Protein AF-W1Q350-F1 (afdb_monomer_lite)

Sequence (153 aa):
MGPVIFCKLFLRLRICYSKGKQEGGPYMRLWHQALIDKLPRQQLLGQHRECAALRGKGWGKPHSVVNYVFEHSPYKLYAYHRLIMEEMVRRGYRPDDQWWEPSYRGKVMPAYEVSQIQAQPLGSPIYAEHDPAYLAECLANLRTKGIELEPEN

pLDDT: mean 82.97, std 22.27, range [29.78, 98.75]

Secondary structure (DSSP, 8-state):
----------------------S------PPPGGGTTTS-HHHHHHHHHHHHHHHTTTTTS--TTTGGGGGS-HHHHHHHHHHHHHHHHHTT----GGGGSTT--TTTSPPPPTTTS------SSSSTT-SHHHHHHHHHHHHTTT---PPP-

Organism: NCBI:txid592010

Foldseek 3Di:
DDDDDDDDDDDPDPPPDDDDDDPCDDQLEAAQLLCLLVDPPVVLVVNLVSLLCCLAPVPPPDGPHHNVCNVDQLQLSLVSSVSSCVSCVVVVHDDDPQSNDSQDNPDPDHGDDCVRNPDDDADVVNDPCSDPVSNVVSQVVCVVVVHHDDRDD

Structure (mmCIF, N/CA/C/O backbone):
data_AF-W1Q350-F1
#
_entry.id   AF-W1Q350-F1
#
loop_
_atom_site.group_PDB
_atom_site.id
_atom_site.type_symbol
_atom_site.label_atom_id
_atom_site.label_alt_id
_atom_site.label_comp_id
_atom_site.label_asym_id
_atom_site.label_entity_id
_atom_site.label_seq_id
_atom_site.pdbx_PDB_ins_code
_atom_site.Cartn_x
_atom_site.Cartn_y
_atom_site.Cartn_z
_atom_site.occupancy
_atom_site.B_iso_or_equiv
_atom_site.auth_seq_id
_atom_site.auth_comp_id
_atom_site.auth_asym_id
_atom_site.auth_atom_id
_atom_site.pdbx_PDB_model_num
ATOM 1 N N . MET A 1 1 ? -58.227 -23.617 -33.353 1.00 36.56 1 MET A N 1
ATOM 2 C CA . MET A 1 1 ? -56.878 -24.224 -33.369 1.00 36.56 1 MET A CA 1
ATOM 3 C C . MET A 1 1 ? -55.890 -23.149 -32.948 1.00 36.56 1 MET A C 1
ATOM 5 O O . MET A 1 1 ? -55.984 -22.052 -33.481 1.00 36.56 1 MET A O 1
ATOM 9 N N . GLY A 1 2 ? -55.046 -23.418 -31.946 1.00 38.66 2 GLY A N 1
ATOM 10 C CA . GLY A 1 2 ? -53.931 -22.533 -31.557 1.00 38.66 2 GLY A CA 1
ATOM 11 C C . GLY A 1 2 ? -52.795 -22.526 -32.604 1.00 38.66 2 GLY A C 1
ATOM 12 O O . GLY A 1 2 ? -52.997 -23.132 -33.658 1.00 38.66 2 GLY A O 1
ATOM 13 N N . PRO A 1 3 ? -51.612 -21.917 -32.342 1.00 46.53 3 PRO A N 1
ATOM 14 C CA . PRO A 1 3 ? -50.999 -21.755 -31.018 1.00 46.53 3 PRO A CA 1
ATOM 15 C C . PRO A 1 3 ? -50.386 -20.370 -30.685 1.00 46.53 3 PRO A C 1
ATOM 17 O O . PRO A 1 3 ? -50.219 -19.482 -31.514 1.00 46.53 3 PRO A O 1
ATOM 20 N N . VAL A 1 4 ? -50.038 -20.255 -29.403 1.00 38.62 4 VAL A N 1
ATOM 21 C CA . VAL A 1 4 ? -49.125 -19.311 -28.729 1.00 38.62 4 VAL A CA 1
ATOM 22 C C . VAL A 1 4 ? -47.665 -19.480 -29.195 1.00 38.62 4 VAL A C 1
ATOM 24 O O . VAL A 1 4 ? -47.294 -20.608 -29.503 1.00 38.62 4 VAL A O 1
ATOM 27 N N . ILE A 1 5 ? -46.841 -18.408 -29.145 1.00 41.47 5 ILE A N 1
ATOM 28 C CA . ILE A 1 5 ? -45.457 -18.332 -28.576 1.00 41.47 5 ILE A CA 1
ATOM 29 C C . ILE A 1 5 ? -44.715 -17.027 -28.996 1.00 41.47 5 ILE A C 1
ATOM 31 O O . ILE A 1 5 ? -44.400 -16.810 -30.157 1.00 41.47 5 ILE A O 1
ATOM 35 N N . PHE A 1 6 ? -44.445 -16.180 -27.989 1.00 32.28 6 PHE A N 1
ATOM 36 C CA . PHE A 1 6 ? -43.139 -15.626 -27.559 1.00 32.28 6 PHE A CA 1
ATOM 37 C C . PHE A 1 6 ? -42.206 -14.822 -28.509 1.00 32.28 6 PHE A C 1
ATOM 39 O O . PHE A 1 6 ? -41.676 -15.337 -29.483 1.00 32.28 6 PHE A O 1
ATOM 46 N N . CYS A 1 7 ? -41.800 -13.633 -28.020 1.00 29.78 7 CYS A N 1
ATOM 47 C CA . CYS A 1 7 ? -40.404 -13.245 -27.693 1.00 29.78 7 CYS A CA 1
ATOM 48 C C . CYS A 1 7 ? -39.871 -11.919 -28.301 1.00 29.78 7 CYS A C 1
ATOM 50 O O . CYS A 1 7 ? -39.446 -11.856 -29.446 1.00 29.78 7 CYS A O 1
ATOM 52 N N . LYS A 1 8 ? -39.771 -10.910 -27.418 1.00 34.44 8 LYS A N 1
ATOM 53 C CA . LYS A 1 8 ? -38.705 -9.889 -27.277 1.00 34.44 8 LYS A CA 1
ATOM 54 C C . LYS A 1 8 ? -38.326 -9.022 -28.490 1.00 34.44 8 LYS A C 1
ATOM 56 O O . LYS A 1 8 ? -37.401 -9.342 -29.229 1.00 34.44 8 LYS A O 1
ATOM 61 N N . LEU A 1 9 ? -38.845 -7.790 -28.508 1.00 35.75 9 LEU A N 1
ATOM 62 C CA . LEU A 1 9 ? -38.121 -6.643 -29.065 1.00 35.75 9 LEU A CA 1
ATOM 63 C C . LEU A 1 9 ? -37.516 -5.827 -27.908 1.00 35.75 9 LEU A C 1
ATOM 65 O O . LEU A 1 9 ? -38.223 -5.192 -27.129 1.00 35.75 9 LEU A O 1
ATOM 69 N N . PHE A 1 10 ? -36.194 -5.917 -27.759 1.00 36.56 10 PHE A N 1
ATOM 70 C CA . PHE A 1 10 ? -35.398 -5.178 -26.777 1.00 36.56 10 PHE A CA 1
ATOM 71 C C . PHE A 1 10 ? -35.417 -3.676 -27.101 1.00 36.56 10 PHE A C 1
ATOM 73 O O . PHE A 1 10 ? -34.763 -3.224 -28.041 1.00 36.56 10 PHE A O 1
ATOM 80 N N . LEU A 1 11 ? -36.110 -2.888 -26.282 1.00 37.00 11 LEU A N 1
ATOM 81 C CA . LEU A 1 11 ? -35.974 -1.436 -26.260 1.00 37.00 11 LEU A CA 1
ATOM 82 C C . LEU A 1 11 ? -34.636 -1.091 -25.575 1.00 37.00 11 LEU A C 1
ATOM 84 O O . LEU A 1 11 ? -34.516 -1.124 -24.351 1.00 37.00 11 LEU A O 1
ATOM 88 N N . ARG A 1 12 ? -33.588 -0.809 -26.360 1.00 37.91 12 ARG A N 1
ATOM 89 C CA . ARG A 1 12 ? -32.316 -0.268 -25.848 1.00 37.91 12 ARG A CA 1
ATOM 90 C C . ARG A 1 12 ? -32.538 1.182 -25.399 1.00 37.91 12 ARG A C 1
ATOM 92 O O . ARG A 1 12 ? -32.339 2.109 -26.181 1.00 37.91 12 ARG A O 1
ATOM 99 N N . LEU A 1 13 ? -32.902 1.391 -24.132 1.00 33.19 13 LEU A N 1
ATOM 100 C CA . LEU A 1 13 ? -32.691 2.684 -23.479 1.00 33.19 13 LEU A CA 1
ATOM 101 C C . LEU A 1 13 ? -31.178 2.931 -23.384 1.00 33.19 13 LEU A C 1
ATOM 103 O O . LEU A 1 13 ? -30.477 2.334 -22.567 1.00 33.19 13 LEU A O 1
ATOM 107 N N . ARG A 1 14 ? -30.661 3.821 -24.234 1.00 32.62 14 ARG A N 1
ATOM 108 C CA . ARG A 1 14 ? -29.372 4.481 -24.009 1.00 32.62 14 ARG A CA 1
ATOM 109 C C . ARG A 1 14 ? -29.563 5.476 -22.868 1.00 32.62 14 ARG A C 1
ATOM 111 O O . ARG A 1 14 ? -29.974 6.608 -23.091 1.00 32.62 14 ARG A O 1
ATOM 118 N N . ILE A 1 15 ? -29.267 5.050 -21.645 1.00 38.66 15 ILE A N 1
ATOM 119 C CA . ILE A 1 15 ? -29.056 5.981 -20.537 1.00 38.66 15 ILE A CA 1
ATOM 120 C C . ILE A 1 15 ? -27.699 6.645 -20.792 1.00 38.66 15 ILE A C 1
ATOM 122 O O . ILE A 1 15 ? -26.642 6.078 -20.518 1.00 38.66 15 ILE A O 1
ATOM 126 N N . CYS A 1 16 ? -27.733 7.831 -21.396 1.00 31.86 16 CYS A N 1
ATOM 127 C CA . CYS A 1 16 ? -26.594 8.736 -21.450 1.00 31.86 16 CYS A CA 1
ATOM 128 C C . CYS A 1 16 ? -26.353 9.271 -20.035 1.00 31.86 16 CYS A C 1
ATOM 130 O O . CYS A 1 16 ? -27.039 10.187 -19.593 1.00 31.86 16 CYS A O 1
ATOM 132 N N . TYR A 1 17 ? -25.394 8.691 -19.315 1.00 33.91 17 TYR A N 1
ATOM 133 C CA . TYR A 1 17 ? -24.918 9.271 -18.063 1.00 33.91 17 TYR A CA 1
ATOM 134 C C . TYR A 1 17 ? -23.976 10.432 -18.402 1.00 33.91 17 TYR A C 1
ATOM 136 O O . TYR A 1 17 ? -22.854 10.226 -18.873 1.00 33.91 17 TYR A O 1
ATOM 144 N N . SER A 1 18 ? -24.447 11.662 -18.214 1.00 39.34 18 SER A N 1
ATOM 145 C CA . SER A 1 18 ? -23.625 12.865 -18.293 1.00 39.34 18 SER A CA 1
ATOM 146 C C . SER A 1 18 ? -22.593 12.834 -17.160 1.00 39.34 18 SER A C 1
ATOM 148 O O . SER A 1 18 ? -22.923 12.806 -15.976 1.00 39.34 18 SER A O 1
ATOM 150 N N . LYS A 1 19 ? -21.304 12.803 -17.519 1.00 39.00 19 LYS A N 1
ATOM 151 C CA . LYS A 1 19 ? -20.205 12.969 -16.563 1.00 39.00 19 LYS A CA 1
ATOM 152 C C . LYS A 1 19 ? -20.217 14.409 -16.048 1.00 39.00 19 LYS A C 1
ATOM 154 O O . LYS A 1 19 ? -19.655 15.298 -16.681 1.00 39.00 19 LYS A O 1
ATOM 159 N N . GLY A 1 20 ? -20.835 14.621 -14.890 1.00 35.53 20 GLY A N 1
ATOM 160 C CA . GLY A 1 20 ? -20.519 15.760 -14.037 1.00 35.53 20 GLY A CA 1
ATOM 161 C C . GLY A 1 20 ? -19.045 15.674 -13.644 1.00 35.53 20 GLY A C 1
ATOM 162 O O . GLY A 1 20 ? -18.599 14.684 -13.064 1.00 35.53 20 GLY A O 1
ATOM 163 N N . LYS A 1 21 ? -18.271 16.681 -14.038 1.00 36.25 21 LYS A N 1
ATOM 164 C CA . LYS A 1 21 ? -16.859 16.833 -13.702 1.00 36.25 21 LYS A CA 1
ATOM 165 C C . LYS A 1 21 ? -16.787 17.194 -12.214 1.00 36.25 21 LYS A C 1
ATOM 167 O O . LYS A 1 21 ? -17.009 18.341 -11.850 1.00 36.25 21 LYS A O 1
ATOM 172 N N . GLN A 1 22 ? -16.556 16.207 -11.349 1.00 38.06 22 GLN A N 1
ATOM 173 C CA . GLN A 1 22 ? -16.169 16.490 -9.970 1.00 38.06 22 GLN A CA 1
ATOM 174 C C . GLN A 1 22 ? -14.703 16.921 -9.982 1.00 38.06 22 GLN A C 1
ATOM 176 O O . GLN A 1 22 ? -13.801 16.107 -10.188 1.00 38.06 22 GLN A O 1
ATOM 181 N N . GLU A 1 23 ? -14.473 18.222 -9.844 1.00 40.06 23 GLU A N 1
ATOM 182 C CA . GLU A 1 23 ? -13.146 18.776 -9.598 1.00 40.06 23 GLU A CA 1
ATOM 183 C C . GLU A 1 23 ? -12.764 18.436 -8.152 1.00 40.06 23 GLU A C 1
ATOM 185 O O . GLU A 1 23 ? -13.232 19.055 -7.203 1.00 40.06 23 GLU A O 1
ATOM 190 N N . GLY A 1 24 ? -12.003 17.345 -8.001 1.00 45.53 24 GLY A N 1
ATOM 191 C CA . GLY A 1 24 ? -11.611 16.781 -6.705 1.00 45.53 24 GLY A CA 1
ATOM 192 C C . GLY A 1 24 ? -11.478 15.253 -6.703 1.00 45.53 24 GLY A C 1
ATOM 193 O O . GLY A 1 24 ? -11.960 14.594 -5.788 1.00 45.53 24 GLY A O 1
ATOM 194 N N . GLY A 1 25 ? -10.866 14.657 -7.735 1.00 39.50 25 GLY A N 1
A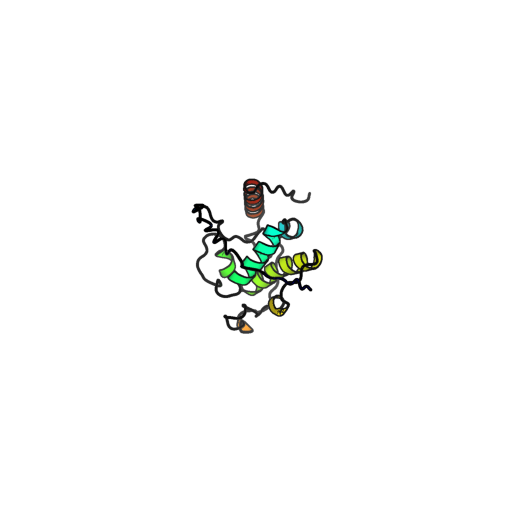TOM 195 C CA . GLY A 1 25 ? -10.513 13.231 -7.713 1.00 39.50 25 GLY A CA 1
ATOM 196 C C . GLY A 1 25 ? -9.333 13.001 -6.757 1.00 39.50 25 GLY A C 1
ATOM 197 O O . GLY A 1 25 ? -8.336 13.711 -6.885 1.00 39.50 25 GLY A O 1
ATOM 198 N N . PRO A 1 26 ? -9.423 12.073 -5.786 1.00 49.91 26 PRO A N 1
ATOM 199 C CA . PRO A 1 26 ? -8.519 12.033 -4.644 1.00 49.91 26 PRO A CA 1
ATOM 200 C C . PRO A 1 26 ? -7.092 11.742 -5.095 1.00 49.91 26 PRO A C 1
ATOM 202 O O . PRO A 1 26 ? -6.846 10.771 -5.810 1.00 49.91 26 PRO A O 1
ATOM 205 N N . TYR A 1 27 ? -6.160 12.576 -4.641 1.00 54.34 27 TYR A N 1
ATOM 206 C CA . TYR A 1 27 ? -4.734 12.303 -4.698 1.00 54.34 27 TYR A CA 1
ATOM 207 C C . TYR A 1 27 ? -4.470 10.868 -4.228 1.00 54.34 27 TYR A C 1
ATOM 209 O O . TYR A 1 27 ? -4.751 10.523 -3.079 1.00 54.34 27 TYR A O 1
ATOM 217 N N . MET A 1 28 ? -4.002 10.027 -5.153 1.00 58.44 28 MET A N 1
ATOM 218 C CA . MET A 1 28 ? -3.640 8.639 -4.889 1.00 58.44 28 MET A CA 1
ATOM 219 C C . MET A 1 28 ? -2.604 8.605 -3.753 1.00 58.44 28 MET A C 1
ATOM 221 O O . MET A 1 28 ? -1.537 9.210 -3.858 1.00 58.44 28 MET A O 1
ATOM 225 N N . ARG A 1 29 ? -2.965 7.965 -2.635 1.00 78.75 29 ARG A N 1
ATOM 226 C CA . ARG A 1 29 ? -2.199 7.900 -1.382 1.00 78.75 29 ARG A CA 1
ATOM 227 C C . ARG A 1 29 ? -2.264 6.467 -0.848 1.00 78.75 29 ARG A C 1
ATOM 229 O O . ARG A 1 29 ? -3.313 5.835 -0.959 1.00 78.75 29 ARG A O 1
ATOM 236 N N . LEU A 1 30 ? -1.177 5.967 -0.258 1.00 93.38 30 LEU A N 1
ATOM 237 C CA . LEU A 1 30 ? -1.232 4.751 0.557 1.00 93.38 30 LEU A CA 1
ATOM 238 C C . LEU A 1 30 ? -1.853 5.078 1.920 1.00 93.38 30 LEU A C 1
ATOM 240 O O . LEU A 1 30 ? -1.422 6.013 2.587 1.00 93.38 30 LEU A O 1
ATOM 244 N N . TRP A 1 31 ? -2.848 4.316 2.367 1.00 95.06 31 TRP A N 1
ATOM 245 C CA . TRP A 1 31 ? -3.317 4.435 3.746 1.00 95.06 31 TRP A CA 1
ATOM 246 C C . TRP A 1 31 ? -2.215 4.032 4.725 1.00 95.06 31 TRP A C 1
ATOM 248 O O . TRP A 1 31 ? -1.491 3.061 4.495 1.00 95.06 31 TRP A O 1
ATOM 258 N N . HIS A 1 32 ? -2.127 4.739 5.850 1.00 95.56 32 HIS A N 1
ATOM 259 C CA . HIS A 1 32 ? -1.232 4.355 6.933 1.00 95.56 32 HIS A CA 1
ATOM 260 C C . HIS A 1 32 ? -1.443 2.878 7.315 1.00 95.56 32 HIS A C 1
ATOM 262 O O . HIS A 1 32 ? -2.580 2.424 7.453 1.00 95.56 32 HIS A O 1
ATOM 268 N N . GLN A 1 33 ? -0.358 2.119 7.503 1.00 95.88 33 GLN A N 1
ATOM 269 C CA . GLN A 1 33 ? -0.449 0.660 7.666 1.00 95.88 33 GLN A CA 1
ATOM 270 C C . GLN A 1 33 ? -1.295 0.218 8.872 1.00 95.88 33 GLN A C 1
ATOM 272 O O . GLN A 1 33 ? -1.990 -0.785 8.794 1.00 95.88 33 GLN A O 1
ATOM 277 N N . ALA A 1 34 ? -1.291 1.003 9.954 1.00 95.31 34 ALA A N 1
ATOM 278 C CA . ALA A 1 34 ? -2.091 0.747 11.158 1.00 95.31 34 ALA A CA 1
ATOM 279 C C . ALA A 1 34 ? -3.612 0.908 10.958 1.00 95.31 34 ALA A C 1
ATOM 281 O O . ALA A 1 34 ? -4.378 0.678 11.886 1.00 95.31 34 ALA A O 1
ATOM 282 N N . LEU A 1 35 ? -4.052 1.360 9.778 1.00 95.69 35 LEU A N 1
ATOM 283 C CA . LEU A 1 35 ? -5.469 1.464 9.436 1.00 95.69 35 LEU A CA 1
ATOM 284 C C . LEU A 1 35 ? -5.958 0.289 8.589 1.00 95.69 35 LEU A C 1
ATOM 286 O O . LEU A 1 35 ? -7.163 0.175 8.393 1.00 95.69 35 LEU A O 1
ATOM 290 N N . ILE A 1 36 ? -5.064 -0.540 8.035 1.00 96.56 36 ILE A N 1
ATOM 291 C CA . ILE A 1 36 ? -5.392 -1.522 6.986 1.00 96.56 36 ILE A CA 1
ATOM 292 C C . ILE A 1 36 ? -6.522 -2.464 7.415 1.00 96.56 36 ILE A C 1
ATOM 294 O O . ILE A 1 36 ? -7.485 -2.660 6.672 1.00 96.56 36 ILE A O 1
ATOM 298 N N . ASP A 1 37 ? -6.428 -2.986 8.630 1.00 96.44 37 ASP A N 1
ATOM 299 C CA . ASP A 1 37 ? -7.393 -3.888 9.255 1.00 96.44 37 ASP A CA 1
ATOM 300 C C . ASP A 1 37 ? -8.742 -3.226 9.586 1.00 96.44 37 ASP A C 1
ATOM 302 O O . ASP A 1 37 ? -9.764 -3.907 9.689 1.00 96.44 37 ASP A O 1
ATOM 306 N N . LYS A 1 38 ? -8.766 -1.893 9.660 1.00 95.00 38 LYS A N 1
ATOM 307 C CA . LYS A 1 38 ? -9.934 -1.057 9.978 1.00 95.00 38 LYS A CA 1
ATOM 308 C C . LYS A 1 38 ? -10.556 -0.399 8.746 1.00 95.00 38 LYS A C 1
ATOM 310 O O . LYS A 1 38 ? -11.699 0.051 8.799 1.00 95.00 38 LYS A O 1
ATOM 315 N N . LEU A 1 39 ? -9.851 -0.362 7.610 1.00 95.38 39 LEU A N 1
ATOM 316 C CA . LEU A 1 39 ? -10.352 0.263 6.383 1.00 95.38 39 LEU A CA 1
ATOM 317 C C . LEU A 1 39 ? -11.702 -0.339 5.975 1.00 95.38 39 LEU A C 1
ATOM 319 O O . LEU A 1 39 ? -11.814 -1.566 5.909 1.00 95.38 39 LEU A O 1
ATOM 323 N N . PRO A 1 40 ? -12.713 0.459 5.594 1.00 95.12 40 PRO A N 1
ATOM 324 C CA . PRO A 1 40 ? -13.922 -0.098 5.010 1.00 95.12 40 PRO A CA 1
ATOM 325 C C . PRO A 1 40 ? -13.622 -0.778 3.671 1.00 95.12 40 PRO A C 1
ATOM 327 O O . PRO A 1 40 ? -12.616 -0.515 3.005 1.00 95.12 40 PRO A O 1
ATOM 330 N N . ARG A 1 41 ? -14.532 -1.660 3.244 1.00 95.88 41 ARG A N 1
ATOM 331 C CA . ARG A 1 41 ? -14.360 -2.501 2.047 1.00 95.88 41 ARG A CA 1
ATOM 332 C C . ARG A 1 41 ? -13.882 -1.719 0.819 1.00 95.88 41 ARG A C 1
ATOM 334 O O . ARG A 1 41 ? -13.000 -2.183 0.103 1.00 95.88 41 ARG A O 1
ATOM 341 N N . GLN A 1 42 ? -14.489 -0.567 0.535 1.00 94.81 42 GLN A N 1
ATOM 342 C CA . GLN A 1 42 ? -14.172 0.203 -0.671 1.00 94.81 42 GLN A CA 1
ATOM 343 C C . GLN A 1 42 ? -12.730 0.727 -0.652 1.00 94.81 42 GLN A C 1
ATOM 345 O O . GLN A 1 42 ? -12.059 0.682 -1.684 1.00 94.81 42 GLN A O 1
ATOM 350 N N . GLN A 1 43 ? -12.249 1.169 0.511 1.00 95.19 43 GLN A N 1
ATOM 351 C CA . GLN A 1 43 ? -10.903 1.695 0.722 1.00 95.19 43 GLN A CA 1
ATOM 352 C C . GLN A 1 43 ? -9.871 0.573 0.672 1.00 95.19 43 GLN A C 1
ATOM 354 O O . GLN A 1 43 ? -8.874 0.733 -0.022 1.00 95.19 43 GLN A O 1
ATOM 359 N N . LEU A 1 44 ? -10.144 -0.576 1.299 1.00 97.38 44 LEU A N 1
ATOM 360 C CA . LEU A 1 44 ? -9.260 -1.743 1.240 1.00 97.38 44 LEU A CA 1
ATOM 361 C C . LEU A 1 44 ? -9.075 -2.238 -0.205 1.00 97.38 44 LEU A C 1
ATOM 363 O O . LEU A 1 44 ? -7.956 -2.361 -0.699 1.00 97.38 44 LEU A O 1
ATOM 367 N N . LEU A 1 45 ? -10.180 -2.455 -0.928 1.00 97.00 45 LEU A N 1
ATOM 368 C CA . LEU A 1 45 ? -10.119 -2.901 -2.324 1.00 97.00 45 LEU A CA 1
ATOM 369 C C . LEU A 1 45 ? -9.537 -1.822 -3.248 1.00 97.00 45 LEU A C 1
ATOM 371 O O . LEU A 1 45 ? -8.923 -2.141 -4.265 1.00 97.00 45 LEU A O 1
ATOM 375 N N . GLY A 1 46 ? -9.759 -0.544 -2.927 1.00 95.75 46 GLY A N 1
ATOM 376 C CA . GLY A 1 46 ? -9.116 0.584 -3.597 1.00 95.75 46 GLY A CA 1
ATOM 377 C C . GLY A 1 46 ? -7.603 0.565 -3.419 1.00 95.75 46 GLY A C 1
ATOM 378 O O . GLY A 1 46 ? -6.884 0.672 -4.406 1.00 95.75 46 GLY A O 1
ATOM 379 N N . GLN A 1 47 ? -7.139 0.329 -2.194 1.00 96.50 47 GLN A N 1
ATOM 380 C CA . GLN A 1 47 ? -5.725 0.259 -1.847 1.00 96.50 47 GLN A CA 1
ATOM 381 C C . GLN A 1 47 ? -5.008 -0.880 -2.577 1.00 96.50 47 GLN A C 1
ATOM 383 O O . GLN A 1 47 ? -3.896 -0.691 -3.058 1.00 96.50 47 GLN A O 1
ATOM 388 N N . HIS A 1 48 ? -5.656 -2.037 -2.739 1.00 97.75 48 HIS A N 1
ATOM 389 C CA . HIS A 1 48 ? -5.121 -3.125 -3.563 1.00 97.75 48 HIS A CA 1
ATOM 390 C C . HIS A 1 48 ? -4.918 -2.698 -5.025 1.00 97.75 48 HIS A C 1
ATOM 392 O O . HIS A 1 48 ? -3.845 -2.911 -5.591 1.00 97.75 48 HIS A O 1
ATOM 398 N N . ARG A 1 49 ? -5.921 -2.047 -5.638 1.00 96.81 49 ARG A N 1
ATOM 399 C CA . ARG A 1 49 ? -5.801 -1.539 -7.018 1.00 96.81 49 ARG A CA 1
ATOM 400 C C . ARG A 1 49 ? -4.694 -0.497 -7.146 1.00 96.81 49 ARG A C 1
ATOM 402 O O . ARG A 1 49 ? -3.985 -0.500 -8.149 1.00 96.81 49 ARG A O 1
ATOM 409 N N . GLU A 1 50 ? -4.540 0.347 -6.133 1.00 93.94 50 GLU A N 1
ATOM 410 C CA . GLU A 1 50 ? -3.478 1.347 -6.064 1.00 93.94 50 GLU A CA 1
ATOM 411 C C . GLU A 1 50 ? -2.096 0.686 -6.034 1.00 93.94 50 GLU A C 1
ATOM 413 O O . GLU 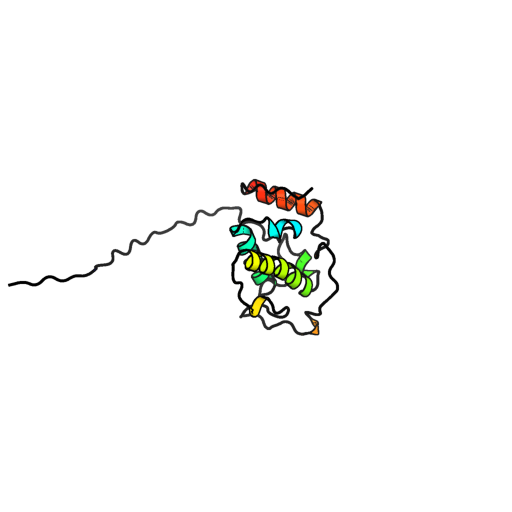A 1 50 ? -1.261 0.941 -6.899 1.00 93.94 50 GLU A O 1
ATOM 418 N N . CYS A 1 51 ? -1.875 -0.256 -5.115 1.00 96.19 51 CYS A N 1
ATOM 419 C CA . CYS A 1 51 ? -0.621 -1.001 -5.033 1.00 96.19 51 CYS A CA 1
ATOM 420 C C . CYS A 1 51 ? -0.312 -1.759 -6.332 1.00 96.19 51 CYS A C 1
ATOM 422 O O . CYS A 1 51 ? 0.835 -1.778 -6.778 1.00 96.19 51 CYS A O 1
ATOM 424 N N . ALA A 1 52 ? -1.322 -2.357 -6.969 1.00 96.56 52 ALA A N 1
ATOM 425 C CA . ALA A 1 52 ? -1.177 -3.011 -8.266 1.00 96.56 52 ALA A CA 1
ATOM 426 C C . ALA A 1 52 ? -0.740 -2.030 -9.371 1.00 96.56 52 ALA A C 1
ATOM 428 O O . ALA A 1 52 ? 0.148 -2.345 -10.170 1.00 96.56 52 ALA A O 1
ATOM 429 N N . ALA A 1 53 ? -1.323 -0.827 -9.407 1.00 94.00 53 ALA A N 1
ATOM 430 C CA . ALA A 1 53 ? -0.958 0.216 -10.362 1.00 94.00 53 ALA A CA 1
ATOM 431 C C . ALA A 1 53 ? 0.478 0.720 -10.138 1.00 94.00 53 ALA A C 1
ATOM 433 O O . ALA A 1 53 ? 1.252 0.794 -11.100 1.00 94.00 53 ALA A O 1
ATOM 434 N N . LEU A 1 54 ? 0.843 0.992 -8.880 1.00 94.62 54 LEU A N 1
ATOM 435 C CA . LEU A 1 54 ? 2.169 1.461 -8.475 1.00 94.62 54 LEU A CA 1
ATOM 436 C C . LEU A 1 54 ? 3.259 0.415 -8.745 1.00 94.62 54 LEU A C 1
ATOM 438 O O . LEU A 1 54 ? 4.304 0.762 -9.283 1.00 94.62 54 LEU A O 1
ATOM 442 N N . ARG A 1 55 ? 3.016 -0.872 -8.456 1.00 95.75 55 ARG A N 1
ATOM 443 C CA . ARG A 1 55 ? 3.957 -1.964 -8.787 1.00 95.75 55 ARG A CA 1
ATOM 444 C C . ARG A 1 55 ? 4.117 -2.154 -10.299 1.00 95.75 55 ARG A C 1
ATOM 446 O O . ARG A 1 55 ? 5.191 -2.533 -10.764 1.00 95.75 55 ARG A O 1
ATOM 453 N N . GLY A 1 56 ? 3.057 -1.904 -11.065 1.00 95.44 56 GLY A N 1
ATOM 454 C CA . GLY A 1 56 ? 3.035 -2.043 -12.517 1.00 95.44 56 GLY A CA 1
ATOM 455 C C . GLY A 1 56 ? 3.554 -0.814 -13.265 1.00 95.44 56 GLY A C 1
ATOM 456 O O . GLY A 1 56 ? 4.658 -0.320 -13.027 1.00 95.44 56 GLY A O 1
ATOM 457 N N . LYS A 1 57 ? 2.747 -0.333 -14.219 1.00 92.75 57 LYS A N 1
ATOM 458 C CA . LYS A 1 57 ? 3.069 0.801 -15.109 1.00 92.75 57 LYS A CA 1
ATOM 459 C C . LYS A 1 57 ? 3.212 2.150 -14.394 1.00 92.75 57 LYS A C 1
ATOM 461 O O . LYS A 1 57 ? 3.643 3.106 -15.045 1.00 92.75 57 LYS A O 1
ATOM 466 N N . GLY A 1 58 ? 2.755 2.256 -13.147 1.00 91.44 58 GLY A N 1
ATOM 467 C CA . GLY A 1 58 ? 2.859 3.463 -12.328 1.00 91.44 58 GLY A CA 1
ATOM 468 C C . GLY A 1 58 ? 4.234 3.648 -11.691 1.00 91.44 58 GLY A C 1
ATOM 469 O O . GLY A 1 58 ? 4.559 4.763 -11.304 1.00 91.44 58 GLY A O 1
ATOM 470 N N . TRP A 1 59 ? 5.058 2.596 -11.623 1.00 92.94 59 TRP A N 1
ATOM 471 C CA . TRP A 1 59 ? 6.351 2.669 -10.945 1.00 92.94 59 TRP A CA 1
ATOM 472 C C . TRP A 1 59 ? 7.245 3.776 -11.516 1.00 92.94 59 TRP A C 1
ATOM 474 O O . TRP A 1 59 ? 7.483 3.816 -12.727 1.00 92.94 59 TRP A O 1
ATOM 484 N N . GLY A 1 60 ? 7.747 4.652 -10.641 1.00 87.25 60 GLY A N 1
ATOM 485 C CA . GLY A 1 60 ? 8.653 5.747 -10.996 1.00 87.25 60 GLY A CA 1
ATOM 486 C C . GLY A 1 60 ? 7.997 6.907 -11.752 1.00 87.25 60 GLY A C 1
ATOM 487 O O . GLY A 1 60 ? 8.705 7.775 -12.260 1.00 87.25 60 GLY A O 1
ATOM 488 N N . LYS A 1 61 ? 6.662 6.943 -11.861 1.00 86.31 61 LYS A N 1
ATOM 489 C CA . LYS A 1 61 ? 5.947 8.081 -12.453 1.00 86.31 61 LYS A CA 1
ATOM 490 C C . LYS A 1 61 ? 5.576 9.097 -11.372 1.00 86.31 61 LYS A C 1
ATOM 492 O O . LYS A 1 61 ? 5.082 8.684 -10.328 1.00 86.31 61 LYS A O 1
ATOM 497 N N . PRO A 1 62 ? 5.747 10.410 -11.618 1.00 76.44 62 PRO A N 1
ATOM 498 C CA . PRO A 1 62 ? 5.416 11.426 -10.628 1.00 76.44 62 PRO A CA 1
ATOM 499 C C . PRO A 1 62 ? 3.965 11.334 -10.132 1.00 76.44 62 PRO A C 1
ATOM 501 O O . PRO A 1 62 ? 3.009 11.416 -10.908 1.00 76.44 62 PRO A O 1
ATOM 504 N N . HIS A 1 63 ? 3.817 11.221 -8.816 1.00 73.25 63 HIS A N 1
ATOM 505 C CA . HIS A 1 63 ? 2.571 11.239 -8.065 1.00 73.25 63 HIS A CA 1
ATOM 506 C C . HIS A 1 63 ? 2.727 12.147 -6.841 1.00 73.25 63 HIS A C 1
ATOM 508 O O . HIS A 1 63 ? 3.465 11.840 -5.911 1.00 73.25 63 HIS A O 1
ATOM 514 N N . SER A 1 64 ? 1.994 13.258 -6.803 1.00 67.00 64 SER A N 1
ATOM 515 C CA . SER A 1 64 ? 2.211 14.352 -5.840 1.00 67.00 64 SER A CA 1
ATOM 516 C C . SER A 1 64 ? 2.128 13.982 -4.352 1.00 67.00 64 SER A C 1
ATOM 518 O O . SER A 1 64 ? 2.580 14.770 -3.532 1.00 67.00 64 SER A O 1
ATOM 520 N N . VAL A 1 65 ? 1.564 12.826 -3.984 1.00 69.25 65 VAL A N 1
ATOM 521 C CA . VAL A 1 65 ? 1.377 12.410 -2.579 1.00 69.25 65 VAL A CA 1
ATOM 522 C C . VAL A 1 65 ? 2.072 11.086 -2.227 1.00 69.25 65 VAL A C 1
ATOM 524 O O . VAL A 1 65 ? 2.321 10.825 -1.054 1.00 69.25 65 VAL A O 1
ATOM 527 N N . VAL A 1 66 ? 2.422 10.253 -3.211 1.00 81.12 66 VAL A N 1
ATOM 528 C CA . VAL A 1 66 ? 2.994 8.907 -2.986 1.00 81.12 66 VAL A CA 1
ATOM 529 C C . VAL A 1 66 ? 4.404 8.746 -3.572 1.00 81.12 66 VAL A C 1
ATOM 531 O O . VAL A 1 66 ? 4.957 7.654 -3.553 1.00 81.12 66 VAL A O 1
ATOM 534 N N . ASN A 1 67 ? 5.023 9.831 -4.055 1.00 86.25 67 ASN A N 1
ATOM 535 C CA . ASN A 1 67 ? 6.373 9.809 -4.634 1.00 86.25 67 ASN A CA 1
ATOM 536 C C . ASN A 1 67 ? 7.425 9.131 -3.747 1.00 86.25 67 ASN A C 1
ATOM 538 O O . ASN A 1 67 ? 8.267 8.414 -4.283 1.00 86.25 67 ASN A O 1
ATOM 542 N N . TYR A 1 68 ? 7.331 9.296 -2.421 1.00 90.44 68 TYR A N 1
ATOM 543 C CA . TYR A 1 68 ? 8.274 8.702 -1.470 1.00 90.44 68 TYR A CA 1
ATOM 544 C C . TYR A 1 68 ? 8.411 7.185 -1.663 1.00 90.44 68 TYR A C 1
ATOM 546 O O . TYR A 1 68 ? 9.495 6.637 -1.519 1.00 90.44 68 TYR A O 1
ATOM 554 N N . VAL A 1 69 ? 7.346 6.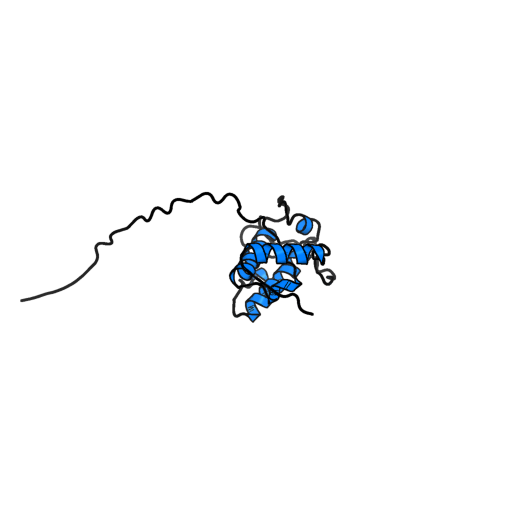488 -2.084 1.00 92.75 69 VAL A N 1
ATOM 555 C CA . VAL A 1 69 ? 7.363 5.035 -2.329 1.00 92.75 69 VAL A CA 1
ATOM 556 C C . VAL A 1 69 ? 8.455 4.631 -3.318 1.00 92.75 69 VAL A C 1
ATOM 558 O O . VAL A 1 69 ? 9.033 3.555 -3.166 1.00 92.75 69 VAL A O 1
ATOM 561 N N . PHE A 1 70 ? 8.740 5.479 -4.308 1.00 90.88 70 PHE A N 1
ATOM 562 C CA . PHE A 1 70 ? 9.732 5.220 -5.351 1.00 90.88 70 PHE A CA 1
ATOM 563 C C . PHE A 1 70 ? 11.163 5.569 -4.933 1.00 90.88 70 PHE A C 1
ATOM 565 O O . PHE A 1 70 ? 12.100 5.191 -5.632 1.00 90.88 70 PHE A O 1
ATOM 572 N N . GLU A 1 71 ? 11.337 6.253 -3.802 1.00 92.06 71 GLU A N 1
ATOM 573 C CA . GLU A 1 71 ? 12.644 6.482 -3.173 1.00 92.06 71 GLU A CA 1
ATOM 574 C C . GLU A 1 71 ? 13.125 5.230 -2.419 1.00 92.06 71 GLU A C 1
ATOM 576 O O . GLU A 1 71 ? 14.304 5.098 -2.093 1.00 92.06 71 GLU A O 1
ATOM 581 N N . HIS A 1 72 ? 12.223 4.269 -2.187 1.00 94.00 72 HIS A N 1
ATOM 582 C CA . HIS A 1 72 ? 12.522 2.984 -1.565 1.00 94.00 72 HIS A CA 1
ATOM 583 C C . HIS A 1 72 ? 12.577 1.845 -2.589 1.00 94.00 72 HIS A C 1
ATOM 585 O O . HIS A 1 72 ? 12.029 1.918 -3.689 1.00 94.00 72 HIS A O 1
ATOM 591 N N . SER A 1 73 ? 13.185 0.726 -2.183 1.00 95.00 73 SER A N 1
ATOM 592 C CA . SER A 1 73 ? 13.151 -0.521 -2.957 1.00 95.00 73 SER A CA 1
ATOM 593 C C . SER A 1 73 ? 11.704 -0.934 -3.293 1.00 95.00 73 SER A C 1
ATOM 595 O O . SER A 1 73 ? 10.843 -0.894 -2.400 1.00 95.00 73 SER A O 1
ATOM 597 N N . PRO A 1 74 ? 11.430 -1.437 -4.517 1.00 96.56 74 PRO A N 1
ATOM 598 C CA . PRO A 1 74 ? 10.128 -2.004 -4.877 1.00 96.56 74 PRO A CA 1
ATOM 599 C C . PRO A 1 74 ? 9.650 -3.103 -3.917 1.00 96.56 74 PRO A C 1
ATOM 601 O O . PRO A 1 74 ? 8.445 -3.338 -3.789 1.00 96.56 74 PRO A O 1
ATOM 604 N N . TYR A 1 75 ? 10.577 -3.736 -3.188 1.00 97.94 75 TYR A N 1
ATOM 605 C CA . TYR A 1 75 ? 10.259 -4.738 -2.178 1.00 97.94 75 TYR A CA 1
ATOM 606 C C . TYR A 1 75 ? 9.436 -4.162 -1.018 1.00 97.94 75 TYR A C 1
ATOM 608 O O . TYR A 1 75 ? 8.542 -4.844 -0.517 1.00 97.94 75 TYR A O 1
ATOM 616 N N . LYS A 1 76 ? 9.652 -2.897 -0.619 1.00 97.62 76 LYS A N 1
ATOM 617 C CA . LYS A 1 76 ? 8.818 -2.259 0.418 1.00 97.62 76 LYS A CA 1
ATOM 618 C C . LYS A 1 76 ? 7.366 -2.129 -0.028 1.00 97.62 76 LYS A C 1
ATOM 620 O O . LYS A 1 76 ? 6.463 -2.417 0.754 1.00 97.62 76 LYS A O 1
ATOM 625 N N . LEU A 1 77 ? 7.139 -1.763 -1.293 1.00 97.25 77 LEU A N 1
ATOM 626 C CA . LEU A 1 77 ? 5.784 -1.639 -1.827 1.00 97.25 77 LEU A CA 1
ATOM 627 C C . LEU A 1 77 ? 5.110 -3.007 -1.916 1.00 97.25 77 LEU A C 1
ATOM 629 O O . LEU A 1 77 ? 3.927 -3.128 -1.609 1.00 97.25 77 LEU A O 1
ATOM 633 N N . TYR A 1 78 ? 5.855 -4.045 -2.298 1.00 98.25 78 TYR A N 1
ATOM 634 C CA . TYR A 1 78 ? 5.369 -5.419 -2.219 1.00 98.25 78 TYR A CA 1
ATOM 635 C C . TYR A 1 78 ? 4.983 -5.802 -0.784 1.00 98.25 78 TYR A C 1
ATOM 637 O O . TYR A 1 78 ? 3.876 -6.290 -0.573 1.00 98.25 78 TYR A O 1
ATOM 645 N N . ALA A 1 79 ? 5.840 -5.537 0.201 1.00 98.31 79 ALA A N 1
ATOM 646 C CA . ALA A 1 79 ? 5.562 -5.863 1.595 1.00 98.31 79 ALA A CA 1
ATOM 647 C C . ALA A 1 79 ? 4.340 -5.115 2.148 1.00 98.31 79 ALA A C 1
ATOM 649 O O . ALA A 1 79 ? 3.495 -5.716 2.805 1.00 98.31 79 ALA A O 1
ATOM 650 N N . TYR A 1 80 ? 4.186 -3.832 1.819 1.00 98.38 80 TYR A N 1
ATOM 651 C CA . TYR A 1 80 ? 2.973 -3.087 2.144 1.00 98.38 80 TYR A CA 1
ATOM 652 C C . TYR A 1 80 ? 1.742 -3.679 1.437 1.00 98.38 80 TYR A C 1
ATOM 654 O O . TYR A 1 80 ? 0.695 -3.875 2.050 1.00 98.38 80 TYR A O 1
ATOM 662 N N . HIS A 1 81 ? 1.864 -4.027 0.152 1.00 98.50 81 HIS A N 1
ATOM 663 C CA . HIS A 1 81 ? 0.786 -4.659 -0.605 1.00 98.50 81 HIS A CA 1
ATOM 664 C C . HIS A 1 81 ? 0.380 -6.014 -0.002 1.00 98.50 81 HIS A C 1
ATOM 666 O O . HIS A 1 81 ? -0.805 -6.340 0.002 1.00 98.50 81 HIS A O 1
ATOM 672 N N . ARG A 1 82 ? 1.320 -6.778 0.564 1.00 98.44 82 ARG A N 1
ATOM 673 C CA . ARG A 1 82 ? 1.002 -8.011 1.291 1.00 98.44 82 ARG A CA 1
ATOM 674 C C . ARG A 1 82 ? 0.074 -7.778 2.473 1.00 98.44 82 ARG A C 1
ATOM 676 O O . ARG A 1 82 ? -0.888 -8.523 2.573 1.00 98.44 82 ARG A O 1
ATOM 683 N N . LEU A 1 83 ? 0.286 -6.738 3.286 1.00 98.50 83 LEU A N 1
ATOM 684 C CA . LEU A 1 83 ? -0.619 -6.421 4.404 1.00 98.50 83 LEU A CA 1
ATOM 685 C C . LEU A 1 83 ? -2.067 -6.246 3.918 1.00 98.50 83 LEU A C 1
ATOM 687 O O . LEU A 1 83 ? -3.010 -6.747 4.524 1.00 98.50 83 LEU A O 1
ATOM 691 N N . ILE A 1 84 ? -2.243 -5.585 2.770 1.00 98.62 84 ILE A N 1
ATOM 692 C CA . ILE A 1 84 ? -3.554 -5.406 2.133 1.00 98.62 84 ILE A CA 1
ATOM 693 C C . ILE A 1 84 ? -4.135 -6.739 1.659 1.00 98.62 84 ILE A C 1
ATOM 695 O O . ILE A 1 84 ? -5.316 -7.001 1.871 1.00 98.62 84 ILE A O 1
ATOM 699 N N . MET A 1 85 ? -3.333 -7.573 0.992 1.00 98.75 85 MET A N 1
ATOM 700 C CA . MET A 1 85 ? -3.792 -8.862 0.470 1.00 98.75 85 MET A CA 1
ATOM 701 C C . MET A 1 85 ? -4.108 -9.859 1.591 1.00 98.75 85 MET A C 1
ATOM 703 O O . MET A 1 85 ? -5.101 -10.575 1.496 1.00 98.75 85 MET A O 1
ATOM 707 N N . GLU A 1 86 ? -3.315 -9.878 2.662 1.00 98.69 86 GLU A N 1
ATOM 708 C CA . GLU A 1 86 ? -3.549 -10.678 3.870 1.00 98.69 86 GLU A CA 1
ATOM 709 C C . GLU A 1 86 ? -4.870 -10.265 4.525 1.00 98.69 86 GLU A C 1
ATOM 711 O O . GLU A 1 86 ? -5.720 -11.113 4.799 1.00 98.69 86 GLU A O 1
ATOM 716 N N . GLU A 1 87 ? -5.112 -8.959 4.656 1.00 98.69 87 GLU A N 1
ATOM 717 C CA . GLU A 1 87 ? -6.377 -8.436 5.167 1.00 98.69 87 GLU A CA 1
ATOM 718 C C . GLU A 1 87 ? -7.565 -8.745 4.241 1.00 98.69 87 GLU A C 1
ATOM 720 O O . GLU A 1 87 ? -8.660 -9.089 4.694 1.00 98.69 87 GLU A O 1
ATOM 725 N N . MET A 1 88 ? -7.361 -8.678 2.924 1.00 98.62 88 MET A N 1
ATOM 726 C CA . MET A 1 88 ? -8.361 -9.090 1.941 1.00 98.62 88 MET A CA 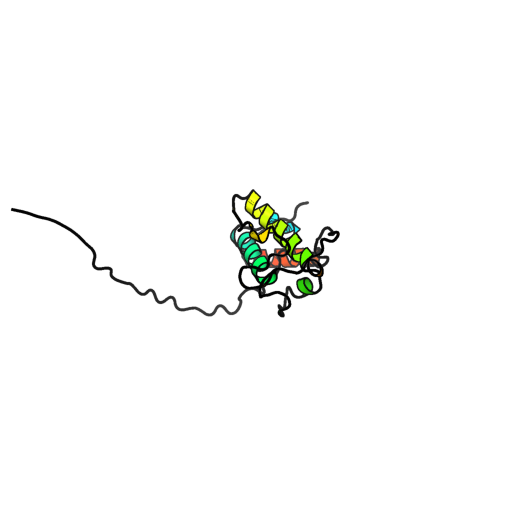1
ATOM 727 C C . MET A 1 88 ? -8.733 -10.567 2.105 1.00 98.62 88 MET A C 1
ATOM 729 O O . MET A 1 88 ? -9.923 -10.883 2.162 1.00 98.62 88 MET A O 1
ATOM 733 N N . VAL A 1 89 ? -7.742 -11.454 2.220 1.00 98.69 89 VAL A N 1
ATOM 734 C CA . VAL A 1 89 ? -7.954 -12.893 2.444 1.00 98.69 89 VAL A CA 1
ATOM 735 C C . VAL A 1 89 ? -8.662 -13.140 3.771 1.00 98.69 89 VAL A C 1
ATOM 737 O O . VAL A 1 89 ? -9.636 -13.893 3.801 1.00 98.69 89 VAL A O 1
ATOM 740 N N . ARG A 1 90 ? -8.257 -12.453 4.847 1.00 98.62 90 ARG A N 1
ATOM 741 C CA . ARG A 1 90 ? -8.908 -12.544 6.163 1.00 98.62 90 ARG A CA 1
ATOM 742 C C . ARG A 1 90 ? -10.400 -12.208 6.097 1.00 98.62 90 ARG A C 1
ATOM 744 O O . ARG A 1 90 ? -11.203 -12.829 6.787 1.00 98.62 90 ARG A O 1
ATOM 751 N N . ARG A 1 91 ? -10.790 -11.262 5.235 1.00 98.31 91 ARG A N 1
ATOM 752 C CA . ARG A 1 91 ? -12.193 -10.875 4.988 1.00 98.31 91 ARG A CA 1
ATOM 753 C C . ARG A 1 91 ? -12.905 -11.715 3.916 1.00 98.31 91 ARG A C 1
ATOM 755 O O . ARG A 1 91 ? -14.015 -11.365 3.518 1.00 98.31 91 ARG A O 1
ATOM 762 N N . GLY A 1 92 ? -12.290 -12.794 3.430 1.00 98.31 92 GLY A N 1
ATOM 763 C CA . GLY A 1 92 ? -12.878 -13.718 2.454 1.00 98.31 92 GLY A CA 1
ATOM 764 C C . GLY A 1 92 ? -12.766 -13.282 0.988 1.00 98.31 92 GLY A C 1
ATOM 765 O O . GLY A 1 92 ? -13.387 -13.898 0.119 1.00 98.31 92 GLY A O 1
ATOM 766 N N . TYR A 1 93 ? -11.987 -12.241 0.681 1.00 98.31 93 TYR A N 1
ATOM 767 C CA . TYR A 1 93 ? -11.674 -11.865 -0.698 1.00 98.31 93 TYR A CA 1
ATOM 768 C C . TYR A 1 93 ? -10.526 -12.711 -1.254 1.00 98.31 93 TYR A C 1
ATOM 770 O O . TYR A 1 93 ? -9.705 -13.248 -0.517 1.00 98.31 93 TYR A O 1
ATOM 778 N N . ARG A 1 94 ? -10.456 -12.805 -2.583 1.00 97.50 94 ARG A N 1
ATOM 779 C CA . ARG A 1 94 ? -9.422 -13.561 -3.296 1.00 97.50 94 ARG A CA 1
ATOM 780 C C . ARG A 1 94 ? -8.676 -12.623 -4.248 1.00 97.50 94 ARG A C 1
ATOM 782 O O . ARG A 1 94 ? -9.181 -12.393 -5.350 1.00 97.50 94 ARG A O 1
ATOM 789 N N . PRO A 1 95 ? -7.562 -11.994 -3.821 1.00 97.38 95 PRO A N 1
ATOM 790 C CA . PRO A 1 95 ? -6.676 -11.318 -4.764 1.00 97.38 95 PRO A CA 1
ATOM 791 C C . PRO A 1 95 ? -6.123 -12.340 -5.768 1.00 97.38 95 PRO A C 1
ATOM 793 O O . PRO A 1 95 ? -6.054 -13.527 -5.467 1.00 97.38 95 PRO A O 1
ATOM 796 N N . ASP A 1 96 ? -5.758 -11.886 -6.966 1.00 97.88 96 ASP A N 1
ATOM 797 C CA . ASP A 1 96 ? -5.101 -12.746 -7.958 1.00 97.88 96 ASP A CA 1
ATOM 798 C C . ASP A 1 96 ? -3.751 -13.230 -7.403 1.00 97.88 96 ASP A C 1
ATOM 800 O O . ASP A 1 96 ? -2.946 -12.413 -6.941 1.00 97.88 96 ASP A O 1
ATOM 804 N N . ASP A 1 97 ? -3.520 -14.546 -7.446 1.00 97.75 97 ASP A N 1
ATOM 805 C CA . ASP A 1 97 ? -2.385 -15.197 -6.792 1.00 97.75 97 ASP A CA 1
ATOM 806 C C . ASP A 1 97 ? -1.028 -14.680 -7.288 1.00 97.75 97 ASP A C 1
ATOM 808 O O . ASP A 1 97 ? -0.046 -14.682 -6.545 1.00 97.75 97 ASP A O 1
ATOM 812 N N . GLN A 1 98 ? -0.966 -14.161 -8.518 1.00 98.25 98 GLN A N 1
ATOM 813 C CA . GLN A 1 98 ? 0.261 -13.585 -9.061 1.00 98.25 98 GLN A CA 1
ATOM 814 C C . GLN A 1 98 ? 0.758 -12.388 -8.235 1.00 98.25 98 GLN A C 1
ATOM 816 O O . GLN A 1 98 ? 1.953 -12.104 -8.222 1.00 98.25 98 GLN A O 1
ATOM 821 N N . TRP A 1 99 ? -0.122 -11.674 -7.522 1.00 98.19 99 TRP A N 1
ATOM 822 C CA . TRP A 1 99 ? 0.288 -10.526 -6.707 1.00 98.19 99 TRP A CA 1
ATOM 823 C C . TRP A 1 99 ? 1.085 -10.904 -5.457 1.00 98.19 99 TRP A C 1
ATOM 825 O O . TRP A 1 99 ? 1.800 -10.037 -4.942 1.00 98.19 99 TRP A O 1
ATOM 835 N N . TRP A 1 100 ? 1.035 -12.164 -5.014 1.00 98.31 100 TRP A N 1
ATOM 836 C CA . TRP A 1 100 ? 1.881 -12.678 -3.931 1.00 98.31 100 TRP A CA 1
ATOM 837 C C . TRP A 1 100 ? 3.346 -12.837 -4.333 1.00 98.31 100 TRP A C 1
ATOM 839 O O . TRP A 1 100 ? 4.198 -12.918 -3.461 1.00 98.31 100 TRP A O 1
ATOM 849 N N . GLU A 1 101 ? 3.663 -12.840 -5.625 1.00 97.88 101 GLU A N 1
ATOM 850 C CA . GLU A 1 101 ? 5.043 -12.874 -6.102 1.00 97.88 101 GLU A CA 1
ATOM 851 C C . GLU A 1 101 ? 5.650 -11.455 -6.043 1.00 97.88 101 GLU A C 1
ATOM 853 O O . GLU A 1 101 ? 5.101 -10.546 -6.681 1.00 97.88 101 GLU A O 1
ATOM 858 N N . PRO A 1 102 ? 6.759 -11.213 -5.309 1.00 97.75 102 PRO A N 1
ATOM 859 C CA . PRO A 1 102 ? 7.377 -9.888 -5.199 1.00 97.75 102 PRO A CA 1
ATOM 860 C C . PRO A 1 102 ? 7.713 -9.253 -6.548 1.00 97.75 102 PRO A C 1
ATOM 862 O O . PRO A 1 102 ? 7.476 -8.059 -6.757 1.00 97.75 102 PRO A O 1
ATOM 865 N N . SER A 1 103 ? 8.233 -10.058 -7.476 1.00 97.81 103 SER A N 1
ATOM 866 C CA . SER A 1 103 ? 8.683 -9.593 -8.787 1.00 97.81 103 SER A CA 1
ATOM 867 C C . SER A 1 103 ? 7.536 -9.252 -9.741 1.00 97.81 103 SER A C 1
ATOM 869 O O . SER A 1 103 ? 7.771 -8.591 -10.752 1.00 97.81 103 SER A O 1
ATOM 871 N N . TYR A 1 104 ? 6.294 -9.655 -9.439 1.00 98.31 104 TYR A N 1
ATOM 872 C CA . TYR A 1 104 ? 5.160 -9.461 -10.338 1.00 98.31 104 TYR A CA 1
ATOM 873 C C . TYR A 1 104 ? 4.750 -7.987 -10.453 1.00 98.31 104 TYR A C 1
ATOM 875 O O . TYR A 1 104 ? 4.616 -7.263 -9.459 1.00 98.31 104 TYR A O 1
ATOM 883 N N . ARG A 1 105 ? 4.514 -7.543 -11.693 1.00 97.62 105 ARG A N 1
ATOM 884 C CA . ARG A 1 105 ? 4.207 -6.144 -12.050 1.00 97.62 105 ARG A CA 1
ATOM 885 C C . ARG A 1 105 ? 2.965 -6.010 -12.934 1.00 97.62 105 ARG A C 1
ATOM 887 O O . ARG A 1 105 ? 2.800 -5.034 -13.673 1.00 97.62 105 ARG A O 1
ATOM 894 N N . GLY A 1 106 ? 2.068 -6.989 -12.856 1.00 96.44 106 GLY A N 1
ATOM 895 C CA . GLY A 1 106 ? 0.918 -7.089 -13.747 1.00 96.44 106 GLY A CA 1
ATOM 896 C C . GLY A 1 106 ? 1.298 -7.587 -15.145 1.00 96.44 106 GLY A C 1
ATOM 897 O O . GLY A 1 106 ? 2.462 -7.761 -15.481 1.00 96.44 106 GLY A O 1
ATOM 898 N N . LYS A 1 107 ? 0.290 -7.781 -15.998 1.00 94.62 107 LYS A N 1
ATOM 899 C CA . LYS A 1 107 ? 0.431 -8.462 -17.300 1.00 94.62 107 LYS A CA 1
ATOM 900 C C . LYS A 1 107 ? 1.220 -7.701 -18.373 1.00 94.62 107 LYS A C 1
ATOM 902 O O . LYS A 1 107 ? 1.492 -8.265 -19.423 1.00 94.62 107 LYS A O 1
ATOM 907 N N . VAL A 1 108 ? 1.500 -6.412 -18.166 1.00 93.69 108 VAL A N 1
ATOM 908 C CA . VAL A 1 108 ? 2.095 -5.554 -19.210 1.00 93.69 108 VAL A CA 1
ATOM 909 C C . VAL A 1 108 ? 3.557 -5.216 -18.949 1.00 93.69 108 VAL A C 1
ATOM 911 O O . VAL A 1 108 ? 4.296 -4.972 -19.895 1.00 93.69 108 VAL A O 1
ATOM 914 N N . MET A 1 109 ? 3.968 -5.154 -17.684 1.00 95.69 109 MET A N 1
ATOM 915 C CA . MET A 1 109 ? 5.360 -4.879 -17.346 1.00 95.69 109 MET A CA 1
ATOM 916 C C . MET A 1 109 ? 6.097 -6.208 -17.183 1.00 95.69 109 MET A C 1
ATOM 918 O O . MET A 1 109 ? 5.520 -7.128 -16.601 1.00 95.69 109 MET A O 1
ATOM 922 N N . PRO A 1 110 ? 7.354 -6.320 -17.649 1.00 96.00 110 PRO A N 1
ATOM 923 C CA . PRO A 1 110 ? 8.183 -7.464 -17.294 1.00 96.00 110 PRO A CA 1
ATOM 924 C C . PRO A 1 110 ? 8.331 -7.540 -15.771 1.00 96.00 110 PRO A C 1
ATOM 926 O O . PRO A 1 110 ? 8.274 -6.511 -15.086 1.00 96.00 110 PRO A O 1
ATOM 929 N N . ALA A 1 111 ? 8.503 -8.754 -15.250 1.00 97.38 111 ALA A N 1
ATOM 930 C CA . ALA A 1 111 ? 8.818 -8.957 -13.842 1.00 97.38 111 ALA A CA 1
ATOM 931 C C . ALA A 1 111 ? 10.114 -8.218 -13.472 1.00 97.38 111 ALA A C 1
ATOM 933 O O . ALA A 1 111 ? 10.949 -7.940 -14.333 1.00 97.38 111 ALA A O 1
ATOM 934 N N . TYR A 1 112 ? 10.269 -7.871 -12.196 1.00 96.56 112 TYR A N 1
ATOM 935 C CA . TYR A 1 112 ? 11.556 -7.374 -11.716 1.00 96.56 112 TYR A CA 1
ATOM 936 C C . TYR A 1 112 ? 12.625 -8.460 -11.809 1.00 96.56 112 TYR A C 1
ATOM 938 O O . TYR A 1 112 ? 12.370 -9.615 -11.471 1.00 96.56 112 TYR A O 1
ATOM 946 N N . GLU A 1 113 ? 13.835 -8.056 -12.183 1.00 95.81 113 GLU A N 1
ATOM 947 C CA . GLU A 1 113 ? 15.012 -8.901 -12.027 1.00 95.81 113 GLU A CA 1
ATOM 948 C C . GLU A 1 113 ? 15.324 -9.103 -10.541 1.00 95.81 113 GLU A C 1
ATOM 950 O O . GLU A 1 113 ? 15.033 -8.242 -9.705 1.00 95.81 113 GLU A O 1
ATOM 955 N N . VAL A 1 114 ? 15.986 -10.211 -10.201 1.00 91.19 114 VAL A N 1
ATOM 956 C CA . VAL A 1 114 ? 16.347 -10.544 -8.809 1.00 91.19 114 VAL A CA 1
ATOM 957 C C . VAL A 1 114 ? 17.136 -9.413 -8.140 1.00 91.19 114 VAL A C 1
ATOM 959 O O . VAL A 1 114 ? 16.939 -9.137 -6.960 1.00 91.19 114 VAL A O 1
ATOM 962 N N . SER A 1 115 ? 17.985 -8.707 -8.891 1.00 93.00 115 SER A N 1
ATOM 963 C CA . SER A 1 115 ? 18.756 -7.556 -8.401 1.00 93.00 115 SER A CA 1
ATOM 964 C C . SER A 1 115 ? 17.901 -6.329 -8.053 1.00 93.00 115 SER A C 1
ATOM 966 O O . SER A 1 115 ? 18.347 -5.486 -7.282 1.00 93.00 115 SER A O 1
ATOM 968 N N . GLN A 1 116 ? 16.682 -6.218 -8.589 1.00 93.50 116 GLN A N 1
ATOM 969 C CA . GLN A 1 116 ? 15.781 -5.075 -8.392 1.00 93.50 116 GLN A CA 1
ATOM 970 C C . GLN A 1 116 ? 14.776 -5.286 -7.248 1.00 93.50 116 GLN A C 1
ATOM 972 O O . GLN A 1 116 ? 14.210 -4.313 -6.751 1.00 93.50 116 GLN A O 1
ATOM 977 N N . ILE A 1 117 ? 14.528 -6.537 -6.841 1.00 95.75 117 ILE A N 1
ATOM 978 C CA . ILE A 1 117 ? 13.488 -6.910 -5.865 1.00 95.75 117 ILE A CA 1
ATOM 979 C C . ILE A 1 117 ? 14.037 -7.787 -4.731 1.00 95.75 117 ILE A C 1
ATOM 981 O O . ILE A 1 117 ? 13.397 -8.723 -4.255 1.00 95.75 117 ILE A O 1
ATOM 985 N N . GLN A 1 118 ? 15.248 -7.481 -4.275 1.00 93.75 118 GLN A N 1
ATOM 986 C CA . GLN A 1 118 ? 15.848 -8.204 -3.159 1.00 93.75 118 GLN A CA 1
ATOM 987 C C . GLN A 1 118 ? 15.051 -7.980 -1.873 1.00 93.75 118 GLN A C 1
ATOM 989 O O . GLN A 1 118 ? 14.700 -6.848 -1.521 1.00 93.75 118 GLN A O 1
ATOM 994 N N . ALA A 1 119 ? 14.776 -9.078 -1.168 1.00 94.06 119 ALA A N 1
ATOM 995 C CA . ALA A 1 119 ? 14.193 -9.010 0.157 1.00 94.06 119 ALA A CA 1
ATOM 996 C C . ALA A 1 119 ? 15.148 -8.279 1.101 1.00 94.06 119 ALA A C 1
ATOM 998 O O . ALA A 1 119 ? 16.355 -8.515 1.098 1.00 94.06 119 ALA A O 1
ATOM 999 N N . GLN A 1 120 ? 14.587 -7.404 1.925 1.00 91.06 120 GLN A N 1
ATOM 1000 C CA . GLN A 1 120 ? 15.337 -6.618 2.895 1.00 91.06 120 GLN A CA 1
ATOM 1001 C C . GLN A 1 120 ? 14.602 -6.601 4.237 1.00 91.06 120 GLN A C 1
ATOM 1003 O O . GLN A 1 120 ? 13.374 -6.761 4.253 1.00 91.06 120 GLN A O 1
ATOM 1008 N N . PRO A 1 121 ? 15.319 -6.385 5.355 1.00 92.75 121 PRO A N 1
ATOM 1009 C CA . PRO A 1 121 ? 14.692 -6.138 6.644 1.00 92.75 121 PRO A CA 1
ATOM 1010 C C . PRO A 1 121 ? 13.693 -4.982 6.551 1.00 92.75 121 PRO A C 1
ATOM 1012 O O . PRO A 1 121 ? 13.966 -3.948 5.936 1.00 92.75 121 PRO A O 1
ATOM 1015 N N . LEU A 1 122 ? 12.522 -5.169 7.154 1.00 94.31 122 LEU A N 1
ATOM 1016 C CA . LEU A 1 122 ? 11.464 -4.168 7.200 1.00 94.31 122 LEU A CA 1
ATOM 1017 C C . LEU A 1 122 ? 11.322 -3.659 8.631 1.00 94.31 122 LEU A C 1
ATOM 1019 O O . LEU A 1 122 ? 11.366 -4.445 9.576 1.00 94.31 122 LEU A O 1
ATOM 1023 N N . GLY A 1 123 ? 11.145 -2.349 8.772 1.00 92.19 123 GLY A N 1
ATOM 1024 C CA . GLY A 1 123 ? 10.729 -1.749 10.033 1.00 92.19 123 GLY A CA 1
ATOM 1025 C C . GLY A 1 123 ? 9.228 -1.909 10.268 1.00 92.19 123 GLY A C 1
ATOM 1026 O O . GLY A 1 123 ? 8.478 -2.345 9.390 1.00 92.19 123 GLY A O 1
ATOM 1027 N N . SER A 1 124 ? 8.792 -1.501 11.456 1.00 90.06 124 SER A N 1
ATOM 1028 C CA . SER A 1 124 ? 7.392 -1.199 11.736 1.00 90.06 124 SER A CA 1
ATOM 1029 C C . SER A 1 124 ? 7.322 0.255 12.204 1.00 90.06 124 SER A C 1
ATOM 1031 O O . SER A 1 124 ? 7.794 0.541 13.305 1.00 90.06 124 SER A O 1
ATOM 1033 N N . PRO A 1 125 ? 6.804 1.179 11.379 1.00 94.06 125 PRO A N 1
ATOM 1034 C CA . PRO A 1 125 ? 6.180 0.961 10.069 1.00 94.06 125 PRO A CA 1
ATOM 1035 C C . PRO A 1 125 ? 7.157 0.559 8.937 1.00 94.06 125 PRO A C 1
ATOM 1037 O O . PRO A 1 125 ? 8.358 0.807 9.015 1.00 94.06 125 PRO A O 1
ATOM 1040 N N . ILE A 1 126 ? 6.636 -0.044 7.856 1.00 96.62 126 ILE A N 1
ATOM 1041 C CA . ILE A 1 126 ? 7.392 -0.425 6.642 1.00 96.62 126 ILE A CA 1
ATOM 1042 C C . ILE A 1 126 ? 8.017 0.815 5.982 1.00 96.62 126 ILE A C 1
ATOM 1044 O O . ILE A 1 126 ? 9.172 0.793 5.541 1.00 96.62 126 ILE A O 1
ATOM 1048 N N . TYR A 1 127 ? 7.230 1.887 5.914 1.00 95.44 127 TYR A N 1
ATOM 1049 C CA . TYR A 1 127 ? 7.627 3.210 5.446 1.00 95.44 127 TYR A CA 1
ATOM 1050 C C . TYR A 1 127 ? 7.778 4.126 6.651 1.00 95.44 127 TYR A C 1
ATOM 1052 O O . TYR A 1 127 ? 6.855 4.211 7.455 1.00 95.44 127 TYR A O 1
ATOM 1060 N N . ALA A 1 128 ? 8.912 4.815 6.775 1.00 94.62 128 ALA A N 1
ATOM 1061 C CA . ALA A 1 128 ? 9.126 5.758 7.874 1.00 94.62 128 ALA A CA 1
ATOM 1062 C C . ALA A 1 128 ? 8.161 6.953 7.781 1.00 94.62 128 ALA A C 1
ATOM 1064 O O . ALA A 1 128 ? 7.802 7.537 8.793 1.00 94.62 128 ALA A O 1
ATOM 1065 N N . GLU A 1 129 ? 7.693 7.250 6.567 1.00 94.00 129 GLU A N 1
ATOM 1066 C CA . GLU A 1 129 ? 6.676 8.245 6.239 1.00 94.00 129 GLU A CA 1
ATOM 1067 C C . GLU A 1 129 ? 5.296 7.894 6.806 1.00 94.00 129 GLU A C 1
ATOM 1069 O O . GLU A 1 129 ? 4.436 8.761 6.899 1.00 94.00 129 GLU A O 1
ATOM 1074 N N . HIS A 1 130 ? 5.056 6.638 7.195 1.00 94.56 130 HIS A N 1
ATOM 1075 C CA . HIS A 1 130 ? 3.868 6.251 7.958 1.00 94.56 130 HIS A CA 1
ATOM 1076 C C . HIS A 1 130 ? 4.086 6.565 9.445 1.00 94.56 130 HIS A C 1
ATOM 1078 O O . HIS A 1 130 ? 4.066 5.680 10.296 1.00 94.56 130 HIS A O 1
ATOM 1084 N N . ASP A 1 131 ? 4.344 7.833 9.737 1.00 93.94 131 ASP A N 1
ATOM 1085 C CA . ASP A 1 131 ? 4.517 8.350 11.088 1.00 93.94 131 ASP A CA 1
ATOM 1086 C C . ASP A 1 131 ?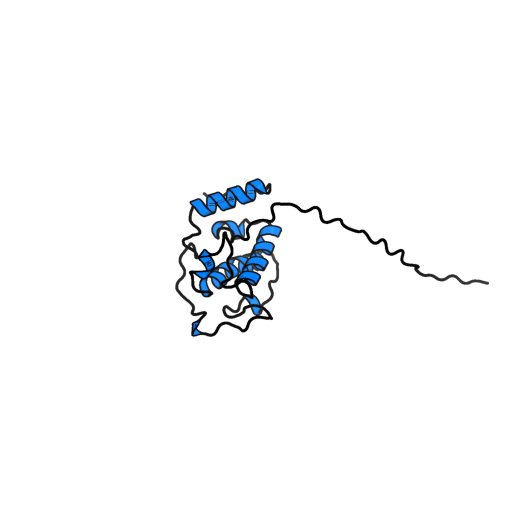 3.160 8.784 11.700 1.00 93.94 131 ASP A C 1
ATOM 1088 O O . ASP A 1 131 ? 2.113 8.738 11.035 1.00 93.94 131 ASP A O 1
ATOM 1092 N N . PRO A 1 132 ? 3.130 9.218 12.977 1.00 94.81 132 PRO A N 1
ATOM 1093 C CA . PRO A 1 132 ? 1.897 9.686 13.607 1.00 94.81 132 PRO A CA 1
ATOM 1094 C C . PRO A 1 132 ? 1.236 10.888 12.910 1.00 94.81 132 PRO A C 1
ATOM 1096 O O . PRO A 1 132 ? 0.008 11.005 12.944 1.00 94.81 132 PRO A O 1
ATOM 1099 N N . ALA A 1 133 ? 2.005 11.770 12.262 1.00 94.00 133 ALA A N 1
ATOM 1100 C CA . ALA A 1 133 ? 1.449 12.909 11.532 1.00 94.00 133 ALA A CA 1
ATOM 1101 C C . ALA A 1 133 ? 0.729 12.432 10.261 1.00 94.00 133 ALA A C 1
ATOM 1103 O O . ALA A 1 133 ? -0.416 12.816 10.006 1.00 94.00 133 ALA A O 1
ATOM 1104 N N . TYR A 1 134 ? 1.333 11.502 9.523 1.00 93.06 134 TYR A N 1
ATOM 1105 C CA . TYR A 1 134 ? 0.725 10.867 8.360 1.00 93.06 134 TYR A CA 1
ATOM 1106 C C . TYR A 1 134 ? -0.525 10.059 8.720 1.00 93.06 134 TYR A C 1
ATOM 1108 O O . TYR A 1 134 ? -1.518 10.070 7.981 1.00 93.06 134 TYR A O 1
ATOM 1116 N N . LEU A 1 135 ? -0.515 9.376 9.870 1.00 93.44 135 LEU A N 1
ATOM 1117 C CA . LEU A 1 135 ? -1.695 8.707 10.418 1.00 93.44 135 LEU A CA 1
ATOM 1118 C C . LEU A 1 135 ? -2.831 9.707 10.675 1.00 93.44 135 LEU A C 1
ATOM 1120 O O . LEU A 1 135 ? -3.966 9.461 10.258 1.00 93.44 135 LEU A O 1
ATOM 1124 N N . ALA A 1 136 ? -2.533 10.843 11.311 1.00 92.94 136 ALA A N 1
ATOM 1125 C CA . ALA A 1 136 ? -3.516 11.891 11.569 1.00 92.94 136 ALA A CA 1
ATOM 1126 C C . ALA A 1 136 ? -4.111 12.456 10.267 1.00 92.94 136 ALA A C 1
ATOM 1128 O O . ALA A 1 136 ? -5.331 12.615 10.168 1.00 92.94 136 ALA A O 1
ATOM 1129 N N . GLU A 1 137 ? -3.288 12.676 9.236 1.00 92.44 137 GLU A N 1
ATOM 1130 C CA . GLU A 1 137 ? -3.763 13.077 7.907 1.00 92.44 137 GLU A CA 1
ATOM 1131 C C . GLU A 1 137 ? -4.664 12.015 7.260 1.00 92.44 137 GLU A C 1
ATOM 1133 O O . GLU A 1 137 ? -5.697 12.347 6.672 1.00 92.44 137 GLU A O 1
ATOM 1138 N N . CYS A 1 138 ? -4.307 10.731 7.377 1.00 92.75 138 CYS A N 1
ATOM 1139 C CA . CYS A 1 138 ? -5.133 9.632 6.877 1.00 92.75 138 CYS A CA 1
ATOM 1140 C C . CYS A 1 138 ? -6.506 9.608 7.564 1.00 92.75 138 CYS A C 1
ATOM 1142 O O . CYS A 1 138 ? -7.532 9.517 6.890 1.00 92.75 138 CYS A O 1
ATOM 1144 N N . LEU A 1 139 ? -6.544 9.743 8.890 1.00 93.31 139 LEU A N 1
ATOM 1145 C CA . LEU A 1 139 ? -7.792 9.802 9.653 1.00 93.31 139 LEU A CA 1
ATOM 1146 C C . LEU A 1 139 ? -8.634 11.021 9.264 1.00 93.31 139 LEU A C 1
ATOM 1148 O O . LEU A 1 139 ? -9.834 10.885 9.031 1.00 93.31 139 LEU A O 1
ATOM 1152 N N . ALA A 1 140 ? -8.021 12.198 9.119 1.00 92.44 140 ALA A N 1
ATOM 1153 C CA . ALA A 1 140 ? -8.716 13.386 8.632 1.00 92.44 140 ALA A CA 1
ATOM 1154 C C . 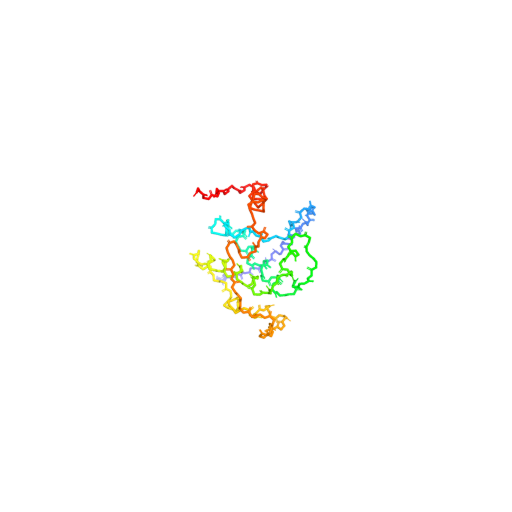ALA A 1 140 ? -9.313 13.157 7.232 1.00 92.44 140 ALA A C 1
ATOM 1156 O O . ALA A 1 140 ? -10.469 13.499 6.995 1.00 92.44 140 ALA A O 1
ATOM 1157 N N . ASN A 1 141 ? -8.575 12.507 6.324 1.00 90.44 141 ASN A N 1
ATOM 1158 C CA . ASN A 1 141 ? -9.064 12.183 4.983 1.00 90.44 141 ASN A CA 1
ATOM 1159 C C . ASN A 1 141 ? -10.223 11.173 4.980 1.00 90.44 141 ASN A C 1
ATOM 1161 O O . ASN A 1 141 ? -11.090 11.235 4.110 1.00 90.44 141 ASN A O 1
ATOM 1165 N N . LEU A 1 142 ? -10.249 10.230 5.922 1.00 91.44 142 LEU A N 1
ATOM 1166 C CA . LEU A 1 142 ? -11.386 9.326 6.096 1.00 91.44 142 LEU A CA 1
ATOM 1167 C C . LEU A 1 142 ? -12.606 10.076 6.642 1.00 91.44 142 LEU A C 1
ATOM 1169 O O . LEU A 1 142 ? -13.700 9.914 6.101 1.00 91.44 142 LEU A O 1
ATOM 1173 N N . ARG A 1 143 ? -12.415 10.977 7.614 1.00 92.50 143 ARG A N 1
ATOM 1174 C CA . ARG A 1 143 ? -13.497 11.805 8.171 1.00 92.50 143 ARG A CA 1
ATOM 1175 C C . ARG A 1 143 ? -14.153 12.695 7.118 1.00 92.50 143 ARG A C 1
ATOM 1177 O O . ARG A 1 143 ? -15.377 12.758 7.069 1.00 92.50 143 ARG A O 1
ATOM 1184 N N . THR A 1 144 ? -13.387 13.309 6.207 1.00 90.75 144 THR A N 1
ATOM 1185 C CA . THR A 1 144 ? -13.979 14.092 5.096 1.00 90.75 144 THR A CA 1
ATOM 1186 C C . THR A 1 144 ? -14.801 13.240 4.127 1.00 90.75 144 THR A C 1
ATOM 1188 O O . THR A 1 144 ? -15.642 13.768 3.404 1.00 90.75 144 THR A O 1
ATOM 1191 N N . LYS A 1 145 ? -14.592 11.918 4.126 1.00 88.19 145 LYS A N 1
ATOM 1192 C CA . LYS A 1 145 ? -15.377 10.930 3.371 1.00 88.19 145 LYS A CA 1
ATOM 1193 C C . LYS A 1 145 ? -16.534 10.336 4.188 1.00 88.19 145 LYS A C 1
ATOM 1195 O O . LYS A 1 145 ? -17.169 9.397 3.714 1.00 88.19 145 LYS A O 1
ATOM 1200 N N . GLY A 1 146 ? -16.796 10.849 5.393 1.00 91.38 146 GLY A N 1
ATOM 1201 C CA . GLY A 1 146 ? -17.825 10.340 6.304 1.00 91.38 146 GLY A CA 1
ATOM 1202 C C . GLY A 1 146 ? -17.478 8.991 6.939 1.00 91.38 146 GLY A C 1
ATOM 1203 O O . GLY A 1 146 ? -18.379 8.235 7.289 1.00 91.38 146 GLY A O 1
ATOM 1204 N N . ILE A 1 147 ? -16.188 8.652 7.033 1.00 90.25 147 ILE A N 1
ATOM 1205 C CA . ILE A 1 147 ? -15.696 7.405 7.628 1.00 90.25 147 ILE A CA 1
ATOM 1206 C C . ILE A 1 147 ? -14.935 7.751 8.908 1.00 90.25 147 ILE A C 1
ATOM 1208 O O . ILE A 1 147 ? -13.877 8.378 8.855 1.00 90.25 147 ILE A O 1
ATOM 1212 N N . GLU A 1 148 ? -15.445 7.305 10.050 1.00 89.56 148 GLU A N 1
ATOM 1213 C CA . GLU A 1 148 ? -14.783 7.448 11.346 1.00 89.56 148 GLU A CA 1
ATOM 1214 C C . GLU A 1 148 ? -14.149 6.116 11.750 1.00 89.56 148 GLU A C 1
ATOM 1216 O O . GLU A 1 148 ? -14.826 5.092 11.818 1.00 89.56 148 GLU A O 1
ATOM 1221 N N . LEU A 1 149 ? -12.834 6.131 11.971 1.00 86.75 149 LEU A N 1
ATOM 1222 C CA . LEU A 1 149 ? -12.076 5.012 12.526 1.00 86.75 149 LEU A CA 1
ATOM 1223 C C . LEU A 1 149 ? -11.413 5.484 13.819 1.00 86.75 149 LEU A C 1
ATOM 1225 O O . LEU A 1 149 ? -10.877 6.596 13.858 1.00 86.75 149 LEU A O 1
ATOM 1229 N N . GLU A 1 150 ? -11.398 4.632 14.839 1.00 71.62 150 GLU A N 1
ATOM 1230 C CA . GLU A 1 150 ? -10.614 4.874 16.049 1.00 71.62 150 GLU A CA 1
ATOM 1231 C C . GLU A 1 150 ? -9.246 4.176 15.934 1.00 71.62 150 GLU A C 1
ATOM 1233 O O . GLU A 1 150 ? -9.190 2.981 15.609 1.00 71.62 150 GLU A O 1
ATOM 1238 N N . PRO A 1 151 ? -8.118 4.887 16.137 1.00 60.84 151 PRO A N 1
ATOM 1239 C CA . PRO A 1 151 ? -6.851 4.218 16.410 1.00 60.84 151 PRO A CA 1
ATOM 1240 C C . PRO A 1 151 ? -6.978 3.454 17.740 1.00 60.84 151 PRO A C 1
ATOM 1242 O O . PRO A 1 151 ? -7.691 3.898 18.633 1.00 60.84 151 PRO A O 1
ATOM 1245 N N . GLU A 1 152 ? -6.341 2.287 17.862 1.00 61.81 152 GLU A N 1
ATOM 1246 C CA . GLU A 1 152 ? -6.354 1.562 19.145 1.00 61.81 152 GLU A CA 1
ATOM 1247 C C . GLU A 1 152 ? -5.601 2.351 20.224 1.00 61.81 152 GLU A C 1
ATOM 1249 O O . GLU A 1 152 ? -4.642 3.061 19.906 1.00 61.81 152 GLU A O 1
ATOM 1254 N N . ASN A 1 153 ? -6.073 2.204 21.468 1.00 45.31 153 ASN A N 1
ATOM 1255 C CA . ASN A 1 153 ? -5.384 2.620 22.694 1.00 45.31 153 ASN A CA 1
ATOM 1256 C C . ASN A 1 153 ? -4.040 1.907 22.853 1.00 45.31 153 ASN A C 1
ATOM 1258 O O . ASN A 1 153 ? -4.018 0.668 22.662 1.00 45.31 153 ASN A O 1
#

InterPro domains:
  IPR004260 Pyrimidine dimer DNA glycosylase [PF03013] (28-99)
  IPR012650 Conserved hypothetical protein CHP02328 [TIGR02328] (28-149)

Radius of gyration: 21.16 Å; chains: 1; bounding box: 76×43×56 Å